Protein AF-A0A1X7IH59-F1 (afdb_monomer_lite)

InterPro domains:
  IPR036278 Sialidase superfamily [SSF50939] (36-80)

Structure (mmCIF, N/CA/C/O backbone):
data_AF-A0A1X7IH59-F1
#
_entry.id   AF-A0A1X7IH59-F1
#
loop_
_atom_site.group_PDB
_atom_site.id
_atom_site.type_symbol
_atom_site.label_atom_id
_atom_site.label_alt_id
_atom_site.label_comp_id
_atom_site.label_asym_id
_atom_site.label_entity_id
_atom_site.label_seq_id
_atom_site.pdbx_PDB_ins_code
_atom_site.Cartn_x
_atom_site.Cartn_y
_atom_site.Cartn_z
_atom_site.occupancy
_atom_site.B_iso_or_equiv
_atom_site.auth_seq_id
_atom_site.auth_comp_id
_atom_site.auth_asym_id
_atom_site.auth_atom_id
_atom_site.pdbx_PDB_model_num
ATOM 1 N N . MET A 1 1 ? -43.262 -5.816 59.213 1.00 59.91 1 MET A N 1
ATOM 2 C CA . MET A 1 1 ? -42.911 -6.399 57.893 1.00 59.91 1 MET A CA 1
ATOM 3 C C . MET A 1 1 ? -42.455 -5.358 56.863 1.00 59.91 1 MET A C 1
ATOM 5 O O . MET A 1 1 ? -41.402 -5.568 56.279 1.00 59.91 1 MET A O 1
ATOM 9 N N . LYS A 1 2 ? -43.142 -4.215 56.682 1.00 68.94 2 LYS A N 1
ATOM 10 C CA . LYS A 1 2 ? -42.755 -3.163 55.707 1.00 68.94 2 LYS A CA 1
ATOM 11 C C . LYS A 1 2 ? -41.301 -2.657 55.815 1.00 68.94 2 LYS A C 1
ATOM 13 O O . LYS A 1 2 ? -40.635 -2.512 54.798 1.00 68.94 2 LYS A O 1
ATOM 18 N N . ASN A 1 3 ? -40.783 -2.463 57.030 1.00 77.50 3 ASN A N 1
ATOM 19 C CA . ASN A 1 3 ? -39.437 -1.898 57.234 1.00 77.50 3 ASN A CA 1
ATOM 20 C C . ASN A 1 3 ? -38.297 -2.841 56.811 1.00 77.50 3 ASN A C 1
ATOM 22 O O . ASN A 1 3 ? -37.213 -2.374 56.477 1.00 77.50 3 ASN A O 1
ATOM 26 N N . TYR A 1 4 ? -38.530 -4.157 56.812 1.00 81.50 4 TYR A N 1
ATOM 27 C CA . TYR A 1 4 ? -37.526 -5.138 56.387 1.00 81.50 4 TYR A CA 1
ATOM 28 C C . TYR A 1 4 ? -37.391 -5.168 54.864 1.00 81.50 4 TYR A C 1
ATOM 30 O O . TYR A 1 4 ? -36.278 -5.181 54.352 1.00 81.50 4 TYR A O 1
ATOM 38 N N . ILE A 1 5 ? -38.516 -5.079 54.151 1.00 84.44 5 ILE A N 1
ATOM 39 C CA . ILE A 1 5 ? -38.551 -5.031 52.683 1.00 84.44 5 ILE A CA 1
ATOM 40 C C . ILE A 1 5 ? -37.809 -3.788 52.176 1.00 84.44 5 ILE A C 1
ATOM 42 O O . ILE A 1 5 ? -36.988 -3.881 51.267 1.00 84.44 5 ILE A O 1
ATOM 46 N N . LEU A 1 6 ? -38.028 -2.638 52.824 1.00 86.69 6 LEU A N 1
ATOM 47 C CA . LEU A 1 6 ? -37.345 -1.393 52.475 1.00 86.69 6 LEU A CA 1
ATOM 48 C C . LEU A 1 6 ? -35.823 -1.489 52.676 1.00 86.69 6 LEU A C 1
ATOM 50 O O . LEU A 1 6 ? -35.060 -1.070 51.812 1.00 86.69 6 LEU A O 1
ATOM 54 N N . LYS A 1 7 ? -35.369 -2.087 53.785 1.00 86.19 7 LYS A N 1
ATOM 55 C CA . LYS A 1 7 ? -33.934 -2.273 54.058 1.00 86.19 7 LYS A CA 1
ATOM 56 C C . LYS A 1 7 ? -33.258 -3.194 53.042 1.00 86.19 7 LYS A C 1
ATOM 58 O O . LYS A 1 7 ? -32.143 -2.904 52.620 1.00 86.19 7 LYS A O 1
ATOM 63 N N . VAL A 1 8 ? -33.937 -4.263 52.624 1.00 89.06 8 VAL A N 1
ATOM 64 C CA . VAL A 1 8 ? -33.426 -5.180 51.593 1.00 89.06 8 VAL A CA 1
ATOM 65 C C . VAL A 1 8 ? -33.314 -4.477 50.240 1.00 89.06 8 VAL A C 1
ATOM 67 O O . VAL A 1 8 ? -32.296 -4.624 49.573 1.00 89.06 8 VAL A O 1
ATOM 70 N N . ALA A 1 9 ? -34.298 -3.655 49.862 1.00 89.06 9 ALA A N 1
ATOM 71 C CA . ALA A 1 9 ? -34.252 -2.897 48.612 1.00 89.06 9 ALA A CA 1
ATOM 72 C C . ALA A 1 9 ? -33.088 -1.890 48.576 1.00 89.06 9 ALA A C 1
ATOM 74 O O . ALA A 1 9 ? -32.389 -1.791 47.569 1.00 89.06 9 ALA A O 1
ATOM 75 N N . ILE A 1 10 ? -32.838 -1.188 49.687 1.00 88.12 10 ILE A N 1
ATOM 76 C CA . ILE A 1 10 ? -31.712 -0.248 49.807 1.00 88.12 10 ILE A CA 1
ATOM 77 C C . ILE A 1 10 ? -30.377 -0.991 49.707 1.00 88.12 10 ILE A C 1
ATOM 79 O O . ILE A 1 10 ? -29.486 -0.548 48.986 1.00 88.12 10 ILE A O 1
ATOM 83 N N . LEU A 1 11 ? -30.244 -2.134 50.387 1.00 87.44 11 LEU A N 1
ATOM 84 C CA . LEU A 1 11 ? -29.035 -2.953 50.320 1.00 87.44 11 LEU A CA 1
ATOM 85 C C . LEU A 1 11 ? -28.782 -3.458 48.893 1.00 87.44 11 LEU A C 1
ATOM 87 O O . LEU A 1 11 ? -27.653 -3.406 48.413 1.00 87.44 11 LEU A O 1
ATOM 91 N N . PHE A 1 12 ? -29.836 -3.884 48.196 1.00 86.19 12 PHE A N 1
ATOM 92 C CA . PHE A 1 12 ? -29.744 -4.353 46.817 1.00 86.19 12 PHE A CA 1
ATOM 93 C C . PHE A 1 12 ? -29.307 -3.233 45.864 1.00 86.19 12 PHE A C 1
ATOM 95 O O . PHE A 1 12 ? -28.396 -3.430 45.065 1.00 86.19 12 PHE A O 1
ATOM 102 N N . LEU A 1 13 ? -29.882 -2.033 46.002 1.00 84.69 13 LEU A N 1
ATOM 103 C CA . LEU A 1 13 ? -29.470 -0.841 45.251 1.00 84.69 13 LEU A CA 1
ATOM 104 C C . LEU A 1 13 ? -28.003 -0.470 45.503 1.00 84.69 13 LEU A C 1
ATOM 106 O O . LEU A 1 13 ? -27.296 -0.102 44.568 1.00 84.69 13 LEU A O 1
ATOM 110 N N . TYR A 1 14 ? -27.537 -0.596 46.747 1.00 84.19 14 TYR A N 1
ATOM 111 C CA . TYR A 1 14 ? -26.161 -0.273 47.127 1.00 84.19 14 TYR A CA 1
ATOM 112 C C . TYR A 1 14 ? -25.139 -1.277 46.567 1.00 84.19 14 TYR A C 1
ATOM 114 O O . TYR A 1 14 ? -24.050 -0.906 46.132 1.00 84.19 14 TYR A O 1
ATOM 122 N N . ILE A 1 15 ? -25.490 -2.562 46.526 1.00 82.31 15 ILE A N 1
ATOM 123 C CA . ILE A 1 15 ? -24.638 -3.598 45.924 1.00 82.31 15 ILE A CA 1
ATOM 124 C C . ILE A 1 15 ? -24.619 -3.443 44.397 1.00 82.31 15 ILE A C 1
ATOM 126 O O . ILE A 1 15 ? -23.568 -3.553 43.768 1.00 82.31 15 ILE A O 1
ATOM 130 N N . PHE A 1 16 ? -25.764 -3.125 43.792 1.00 82.12 16 PHE A N 1
ATOM 131 C CA . PHE A 1 16 ? -25.862 -2.970 42.344 1.00 82.12 16 PHE A CA 1
ATOM 132 C C . PHE A 1 16 ? -25.090 -1.744 41.833 1.00 82.12 16 PHE A C 1
ATOM 134 O O . PHE A 1 16 ? -24.433 -1.813 40.794 1.00 82.12 16 PHE A O 1
ATOM 141 N N . SER A 1 17 ? -25.103 -0.634 42.580 1.00 75.31 17 SER A N 1
ATOM 142 C CA . SER A 1 17 ? -24.363 0.576 42.203 1.00 75.31 17 SER A CA 1
ATOM 143 C C . SER A 1 17 ? -22.844 0.387 42.263 1.00 75.31 17 SER A C 1
ATOM 145 O O . SER A 1 17 ? -22.136 0.863 41.377 1.00 75.31 17 SER A O 1
ATOM 147 N N . THR A 1 18 ? -22.333 -0.355 43.250 1.00 73.44 18 THR A N 1
ATOM 148 C CA . THR A 1 18 ? -20.892 -0.642 43.361 1.00 73.44 18 THR A CA 1
ATOM 149 C C . THR A 1 18 ? -20.406 -1.618 42.287 1.00 73.44 18 THR A C 1
ATOM 151 O O . THR A 1 18 ? -19.297 -1.455 41.777 1.00 73.44 18 THR A O 1
ATOM 154 N N . TYR A 1 19 ? -21.246 -2.571 41.866 1.00 72.38 19 TYR A N 1
ATOM 155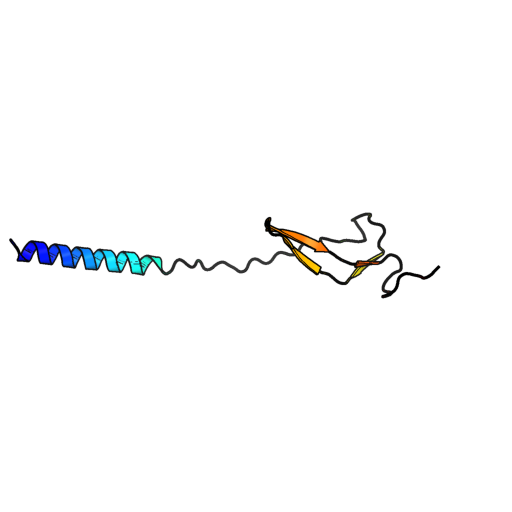 C CA . TYR A 1 19 ? -20.941 -3.477 40.753 1.00 72.38 19 TYR A CA 1
ATOM 156 C C . TYR A 1 19 ? -20.810 -2.738 39.410 1.00 72.38 19 TYR A C 1
ATOM 158 O O . TYR A 1 19 ? -19.865 -2.978 38.658 1.00 72.38 19 TYR A O 1
ATOM 166 N N . LEU A 1 20 ? -21.713 -1.792 39.131 1.00 66.44 20 LEU A N 1
ATOM 167 C CA . LEU A 1 20 ? -21.688 -0.994 37.899 1.00 66.44 20 LEU A CA 1
ATOM 168 C C . LEU A 1 20 ? -20.483 -0.042 37.832 1.00 66.44 20 LEU A C 1
ATOM 170 O O . LEU A 1 20 ? -19.901 0.133 36.763 1.00 66.44 20 LEU A O 1
ATOM 174 N N . TRP A 1 21 ? -20.070 0.539 38.963 1.00 63.97 21 TRP A N 1
ATOM 175 C CA . TRP A 1 21 ? -18.923 1.455 38.994 1.00 63.97 21 TRP A CA 1
ATOM 176 C C . TRP A 1 21 ? -17.570 0.740 38.863 1.00 63.97 21 TRP A C 1
ATOM 178 O O . TRP A 1 21 ? -16.628 1.300 38.303 1.00 63.97 21 TRP A O 1
ATOM 188 N N . GLY A 1 22 ? -17.471 -0.512 39.326 1.00 61.47 22 GLY A N 1
ATOM 189 C CA . GLY A 1 22 ? -16.252 -1.321 39.220 1.00 61.47 22 GLY A CA 1
ATOM 190 C C . GLY A 1 22 ? -15.895 -1.751 37.791 1.00 61.47 22 GLY A C 1
ATOM 191 O O . GLY A 1 22 ? -14.741 -2.083 37.527 1.00 61.47 22 GLY A O 1
ATOM 192 N N . GLN A 1 23 ? -16.851 -1.714 36.856 1.00 60.94 23 GLN A N 1
ATOM 193 C CA . GLN A 1 23 ? -16.638 -2.119 35.461 1.00 60.94 23 GLN A CA 1
ATOM 194 C C . GLN A 1 23 ? -16.130 -0.994 34.543 1.00 60.94 23 GLN A C 1
ATOM 196 O O . GLN A 1 23 ? -15.766 -1.268 33.404 1.00 60.94 23 GLN A O 1
ATOM 201 N N . GLN A 1 24 ? -16.050 0.259 35.007 1.00 58.19 24 GLN A N 1
ATOM 202 C CA . GLN A 1 24 ? -15.654 1.386 34.146 1.00 58.19 24 GLN A CA 1
ATOM 203 C C . GLN A 1 24 ? -14.136 1.519 33.915 1.00 58.19 24 GLN A C 1
ATOM 205 O O . GLN A 1 24 ? -13.717 2.311 33.077 1.00 58.19 24 GLN A O 1
ATOM 210 N N . ASN A 1 25 ? -13.301 0.728 34.599 1.00 54.97 25 ASN A N 1
ATOM 211 C CA . ASN A 1 25 ? -11.839 0.885 34.570 1.00 54.97 25 ASN A CA 1
ATOM 212 C C . ASN A 1 25 ? -11.090 -0.136 33.695 1.00 54.97 25 ASN A C 1
ATOM 214 O O . ASN A 1 25 ? -9.863 -0.190 33.732 1.00 54.97 25 ASN A O 1
ATOM 218 N N . SER A 1 26 ? -11.791 -0.930 32.885 1.00 58.50 26 SER A N 1
ATOM 219 C CA . SER A 1 26 ? -11.177 -1.890 31.957 1.00 58.50 26 SER A CA 1
ATOM 220 C C . SER A 1 26 ? -11.051 -1.362 30.526 1.00 58.50 26 SER A C 1
ATOM 222 O O . SER A 1 26 ? -10.972 -2.154 29.586 1.00 58.50 26 SER A O 1
ATOM 224 N N . SER A 1 27 ? -10.941 -0.041 30.337 1.00 56.94 27 SER A N 1
ATOM 225 C CA . SER A 1 27 ? -10.241 0.472 29.153 1.00 56.94 27 SER A CA 1
ATOM 226 C C . SER A 1 27 ? -8.776 0.077 29.315 1.00 56.94 27 SER A C 1
ATOM 228 O O . SER A 1 27 ? -7.967 0.830 29.859 1.00 56.94 27 SER A O 1
ATOM 230 N N . ALA A 1 28 ? -8.480 -1.175 28.964 1.00 62.81 28 ALA A N 1
ATOM 231 C CA . ALA A 1 28 ? -7.180 -1.786 29.106 1.00 62.81 28 ALA A CA 1
ATOM 232 C C . ALA A 1 28 ? -6.125 -0.831 28.555 1.00 62.81 28 ALA A C 1
ATOM 234 O O . ALA A 1 28 ? -6.301 -0.222 27.499 1.00 62.81 28 ALA A O 1
ATOM 235 N N . LYS A 1 29 ? -5.035 -0.694 29.305 1.00 65.00 29 LYS A N 1
ATOM 236 C CA . LYS A 1 29 ? -3.833 0.039 28.924 1.00 65.00 29 LYS A CA 1
ATOM 237 C C . LYS A 1 29 ? -3.219 -0.693 27.725 1.00 65.00 29 LYS A C 1
ATOM 239 O O . LYS A 1 29 ? -2.317 -1.507 27.886 1.00 65.00 29 LYS A O 1
ATOM 244 N 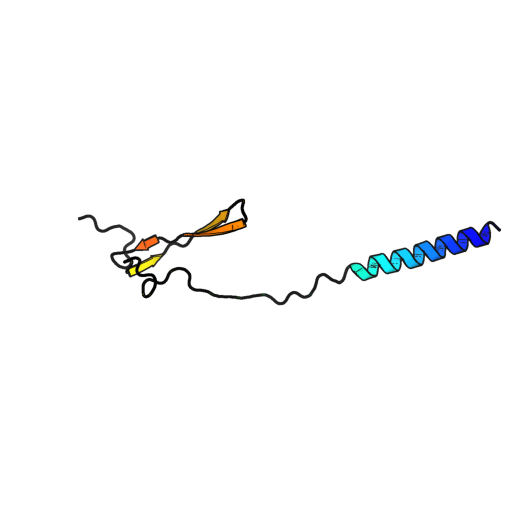N . GLN A 1 30 ? -3.799 -0.519 26.544 1.00 70.44 30 GLN A N 1
ATOM 245 C CA . GLN A 1 30 ? -3.335 -1.169 25.332 1.00 70.44 30 GLN A CA 1
ATOM 246 C C . GLN A 1 30 ? -2.010 -0.499 24.985 1.00 70.44 30 GLN A C 1
ATOM 248 O O . GLN A 1 30 ? -1.968 0.698 24.700 1.00 70.44 30 GLN A O 1
ATOM 253 N N . SER A 1 31 ? -0.909 -1.240 25.117 1.00 79.19 31 SER A N 1
ATOM 254 C CA . SER A 1 31 ? 0.396 -0.748 24.686 1.00 79.19 31 SER A CA 1
ATOM 255 C C . SER A 1 31 ? 0.299 -0.349 23.211 1.00 79.19 31 SER A C 1
ATOM 257 O O . SER A 1 31 ? -0.330 -1.081 22.441 1.00 79.19 31 SER A O 1
ATOM 259 N N . PRO A 1 32 ? 0.886 0.788 22.799 1.00 82.12 32 PRO A N 1
ATOM 260 C CA . PRO A 1 32 ? 0.889 1.169 21.396 1.00 82.12 32 PRO A CA 1
ATOM 261 C C . PRO A 1 32 ? 1.558 0.055 20.589 1.00 82.12 32 PRO A C 1
A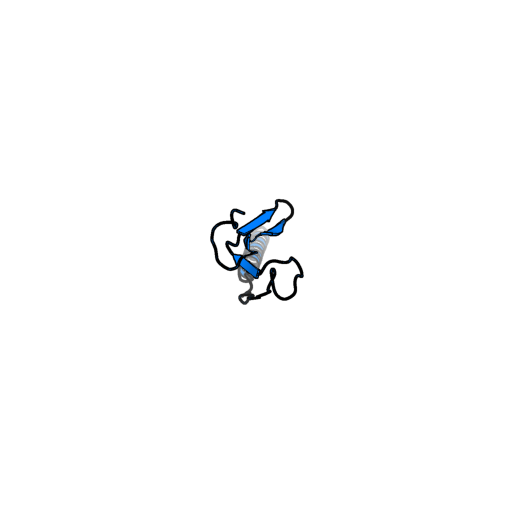TOM 263 O O . PRO A 1 32 ? 2.694 -0.330 20.868 1.00 82.12 32 PRO A O 1
ATOM 266 N N . VAL A 1 33 ? 0.828 -0.491 19.619 1.00 86.94 33 VAL A N 1
ATOM 267 C CA . VAL A 1 33 ? 1.361 -1.475 18.678 1.00 86.94 33 VAL A CA 1
ATOM 268 C C . VAL A 1 33 ? 1.990 -0.703 17.528 1.00 86.94 33 VAL A C 1
ATOM 270 O O . VAL A 1 33 ? 1.342 0.147 16.920 1.00 86.94 33 VAL A O 1
ATOM 273 N N . PHE A 1 34 ? 3.258 -0.986 17.250 1.00 91.00 34 PHE A N 1
ATOM 274 C CA . PHE A 1 34 ? 3.991 -0.408 16.134 1.00 91.00 34 PHE A CA 1
ATOM 275 C C . PHE A 1 34 ? 4.671 -1.530 15.355 1.00 91.00 34 PHE A C 1
ATOM 277 O O . PHE A 1 34 ? 5.491 -2.261 15.907 1.00 91.00 34 PHE A O 1
ATOM 284 N N . GLU A 1 35 ? 4.317 -1.659 14.082 1.00 92.69 35 GLU A N 1
ATOM 285 C CA . GLU A 1 35 ? 4.858 -2.653 13.158 1.00 92.69 35 GLU A CA 1
ATOM 286 C C . GLU A 1 35 ? 5.176 -1.960 11.828 1.00 92.69 35 GLU A C 1
ATOM 288 O O . GLU A 1 35 ? 4.428 -1.087 11.382 1.00 92.69 35 GLU A O 1
ATOM 293 N N . ILE A 1 36 ? 6.295 -2.329 11.203 1.00 94.56 36 ILE A N 1
ATOM 294 C CA . ILE A 1 36 ? 6.713 -1.818 9.894 1.00 94.56 36 ILE A CA 1
ATOM 295 C C . ILE A 1 36 ? 6.969 -3.014 8.987 1.00 94.56 36 ILE A C 1
ATOM 297 O O . ILE A 1 36 ? 7.814 -3.843 9.308 1.00 94.56 36 ILE A O 1
ATOM 301 N N . ASN A 1 37 ? 6.318 -3.034 7.824 1.00 94.19 37 ASN A N 1
ATOM 302 C CA . ASN A 1 37 ? 6.578 -4.000 6.761 1.00 94.19 37 ASN A CA 1
ATOM 303 C C . ASN A 1 37 ? 6.725 -3.284 5.412 1.00 94.19 37 ASN A C 1
ATOM 305 O O . ASN A 1 37 ? 5.989 -2.342 5.108 1.00 94.19 37 ASN A O 1
ATOM 309 N N . THR A 1 38 ? 7.661 -3.745 4.582 1.00 95.00 38 THR A N 1
ATOM 310 C CA . THR A 1 38 ? 7.832 -3.252 3.209 1.00 95.00 38 THR A CA 1
ATOM 311 C C . THR A 1 38 ? 6.866 -3.979 2.276 1.00 95.00 38 THR A C 1
ATOM 313 O O . THR A 1 38 ? 6.967 -5.189 2.108 1.00 95.00 38 THR A O 1
ATOM 316 N N . VAL A 1 39 ? 5.941 -3.238 1.658 1.00 94.94 39 VAL A N 1
ATOM 317 C CA . VAL A 1 39 ? 4.935 -3.793 0.729 1.00 94.94 39 VAL A CA 1
ATOM 318 C C . VAL A 1 39 ? 5.423 -3.788 -0.723 1.00 94.94 39 VAL A C 1
ATOM 320 O O . VAL A 1 39 ? 5.229 -4.765 -1.437 1.00 94.94 39 VAL A O 1
ATOM 323 N N . PHE A 1 40 ? 6.079 -2.707 -1.151 1.00 95.38 40 PHE A N 1
ATOM 324 C CA . PHE A 1 40 ? 6.644 -2.557 -2.494 1.00 95.38 40 PHE A CA 1
ATOM 325 C C . PHE A 1 40 ? 8.165 -2.499 -2.387 1.00 95.38 40 PHE A C 1
ATOM 327 O O . PHE A 1 40 ? 8.695 -1.647 -1.669 1.00 95.38 40 PHE A O 1
ATOM 334 N N . ASN A 1 41 ? 8.868 -3.404 -3.070 1.00 95.88 41 ASN A N 1
ATOM 335 C CA . ASN A 1 41 ? 10.324 -3.480 -3.016 1.00 95.88 41 ASN A CA 1
ATOM 336 C C . ASN A 1 41 ? 10.893 -3.746 -4.417 1.00 95.88 41 ASN A C 1
ATOM 338 O O . ASN A 1 41 ? 10.908 -4.903 -4.847 1.00 95.88 41 ASN A O 1
ATOM 342 N N . PRO A 1 42 ? 11.452 -2.718 -5.087 1.00 93.81 42 PRO A N 1
ATOM 343 C CA . PRO A 1 42 ? 11.896 -2.827 -6.476 1.00 93.81 42 PRO A CA 1
ATOM 344 C C . PRO A 1 42 ? 13.046 -3.830 -6.656 1.00 93.81 42 PRO A C 1
ATOM 346 O O . PRO A 1 42 ? 13.328 -4.255 -7.770 1.00 93.81 42 PRO A O 1
ATOM 349 N N . GLN A 1 43 ? 13.717 -4.223 -5.566 1.00 94.00 43 GLN A N 1
ATOM 350 C CA . GLN A 1 43 ? 14.799 -5.204 -5.595 1.00 94.00 43 GLN A CA 1
ATOM 351 C C . GLN A 1 43 ? 14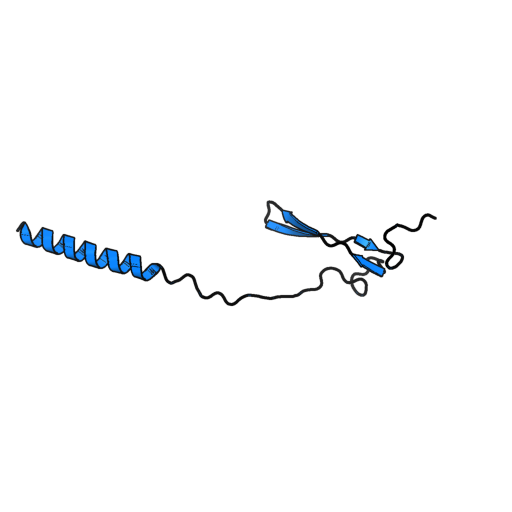.303 -6.653 -5.557 1.00 94.00 43 GLN A C 1
ATOM 353 O O . GLN A 1 43 ? 15.047 -7.549 -5.946 1.00 94.00 43 GLN A O 1
ATOM 358 N N . THR A 1 44 ? 13.091 -6.906 -5.053 1.00 95.94 44 THR A N 1
ATOM 359 C CA . THR A 1 44 ? 12.626 -8.274 -4.759 1.00 95.94 44 THR A CA 1
ATOM 360 C C . THR A 1 44 ? 11.269 -8.619 -5.358 1.00 95.94 44 THR A C 1
ATOM 362 O O . THR A 1 44 ? 10.936 -9.797 -5.432 1.00 95.94 44 THR A O 1
ATOM 365 N N . ASP A 1 45 ? 10.464 -7.635 -5.756 1.00 93.50 45 ASP A N 1
ATOM 366 C CA . ASP A 1 45 ? 9.100 -7.877 -6.241 1.00 93.50 45 ASP A CA 1
ATOM 367 C C . ASP A 1 45 ? 9.017 -8.309 -7.714 1.00 93.50 45 ASP A C 1
ATOM 369 O O . ASP A 1 45 ? 7.961 -8.756 -8.156 1.00 93.50 45 ASP A O 1
ATOM 373 N N . ASN A 1 46 ? 10.124 -8.228 -8.462 1.00 94.19 46 ASN A N 1
ATOM 374 C CA . ASN A 1 46 ? 10.224 -8.604 -9.877 1.00 94.19 46 ASN A CA 1
ATOM 375 C C . ASN A 1 46 ? 9.211 -7.897 -10.801 1.00 94.19 46 ASN A C 1
ATOM 377 O O . ASN A 1 46 ? 8.903 -8.401 -11.881 1.00 94.19 46 ASN A O 1
ATOM 381 N N . MET A 1 47 ? 8.719 -6.713 -10.422 1.00 93.38 47 MET A N 1
ATOM 382 C CA . MET A 1 47 ? 7.729 -5.961 -11.208 1.00 93.38 47 MET A CA 1
ATOM 383 C C . MET A 1 47 ? 8.354 -5.093 -12.314 1.00 93.38 47 MET A C 1
ATOM 385 O O . MET A 1 47 ? 7.638 -4.539 -13.147 1.00 93.38 47 MET A O 1
ATOM 389 N N . GLY A 1 48 ? 9.686 -4.968 -12.345 1.00 91.50 48 GLY A N 1
ATOM 390 C CA . GLY A 1 48 ? 10.414 -4.235 -13.389 1.00 91.50 48 GLY A CA 1
ATOM 391 C C . GLY A 1 48 ? 10.451 -2.714 -13.208 1.00 91.50 48 GLY A C 1
ATOM 392 O O . GLY A 1 48 ? 10.777 -1.997 -14.157 1.00 91.50 48 GLY A O 1
ATOM 393 N N . TYR A 1 49 ? 10.130 -2.218 -12.012 1.00 92.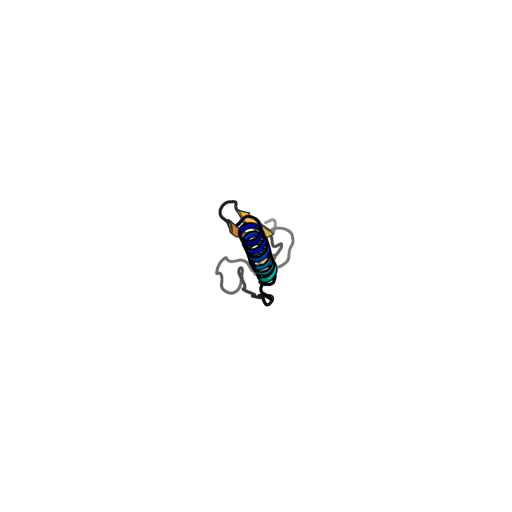25 49 TYR A N 1
ATOM 394 C CA . TYR A 1 49 ? 10.257 -0.806 -11.654 1.00 92.25 49 TYR A CA 1
ATOM 395 C C . TYR A 1 49 ? 11.580 -0.541 -10.936 1.00 92.25 49 TYR A C 1
ATOM 397 O O . TYR A 1 49 ? 12.032 -1.341 -10.123 1.00 92.25 49 TYR A O 1
ATOM 405 N N . HIS A 1 50 ? 12.192 0.608 -11.214 1.00 91.94 50 HIS A N 1
ATOM 406 C CA . HIS A 1 50 ? 13.409 1.054 -10.542 1.00 91.94 50 HIS A CA 1
ATOM 407 C C . HIS A 1 50 ? 13.110 1.583 -9.129 1.00 91.94 50 HIS A C 1
ATOM 409 O O . HIS A 1 50 ? 13.909 1.405 -8.211 1.00 91.94 50 HIS A O 1
ATOM 415 N N . ASN A 1 51 ? 11.967 2.250 -8.937 1.00 92.62 51 ASN A N 1
ATOM 416 C CA . ASN A 1 51 ? 11.493 2.678 -7.620 1.00 92.62 51 ASN A CA 1
ATOM 417 C C . ASN A 1 51 ? 9.966 2.823 -7.565 1.00 92.62 51 ASN A C 1
ATOM 419 O O . ASN A 1 51 ? 9.280 2.728 -8.584 1.00 92.62 51 ASN A O 1
ATOM 423 N N . TYR A 1 52 ? 9.467 3.099 -6.358 1.00 93.94 52 TYR A N 1
ATOM 424 C CA . TYR A 1 52 ? 8.071 3.422 -6.095 1.00 93.94 52 TYR A CA 1
ATOM 425 C C . TYR A 1 52 ? 7.947 4.772 -5.389 1.00 93.94 52 TYR A C 1
ATOM 427 O O . TYR A 1 52 ? 8.685 5.048 -4.439 1.00 93.94 52 TYR A O 1
ATOM 435 N N . ARG A 1 53 ? 6.998 5.609 -5.816 1.00 92.69 53 ARG A N 1
ATOM 436 C CA . ARG A 1 53 ? 6.700 6.916 -5.204 1.00 92.69 53 ARG A CA 1
ATOM 437 C C . ARG A 1 53 ? 5.190 7.145 -5.098 1.00 92.69 53 ARG A C 1
ATOM 439 O O . ARG A 1 53 ? 4.397 6.335 -5.557 1.00 92.69 53 ARG A O 1
ATOM 446 N N . ILE A 1 54 ? 4.806 8.244 -4.446 1.00 94.44 54 ILE A N 1
ATOM 447 C CA . ILE A 1 54 ? 3.416 8.722 -4.338 1.00 94.44 54 ILE A CA 1
ATOM 448 C C . ILE A 1 54 ? 2.471 7.649 -3.749 1.00 94.44 54 ILE A C 1
ATOM 450 O O . ILE A 1 54 ? 1.629 7.094 -4.456 1.00 94.44 54 ILE A O 1
ATOM 454 N N . PRO A 1 55 ? 2.625 7.302 -2.456 1.00 96.75 55 PRO A N 1
ATOM 45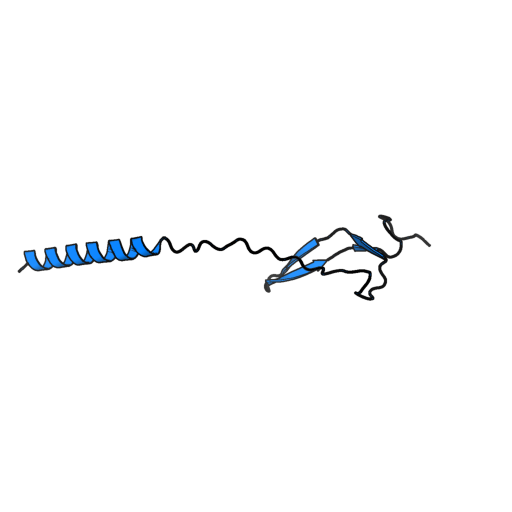5 C CA . PRO A 1 55 ? 1.801 6.278 -1.833 1.00 96.75 55 PRO A CA 1
ATOM 456 C C . PRO A 1 55 ? 0.367 6.755 -1.604 1.00 96.75 55 PRO A C 1
ATOM 458 O O . PRO A 1 55 ? 0.120 7.897 -1.218 1.00 96.75 55 PRO A O 1
ATOM 461 N N . SER A 1 56 ? -0.575 5.833 -1.763 1.00 97.38 56 SER A N 1
ATOM 462 C CA . SER A 1 56 ? -1.961 5.994 -1.341 1.00 97.38 56 SER A CA 1
ATOM 463 C C . SER A 1 56 ? -2.479 4.711 -0.694 1.00 97.38 56 SER A C 1
ATOM 465 O O . SER A 1 56 ? -2.060 3.599 -1.029 1.00 97.38 56 SER A O 1
ATOM 467 N N . LEU A 1 57 ? -3.374 4.882 0.277 1.00 97.56 57 LEU A N 1
ATOM 468 C CA . LEU A 1 57 ? -4.015 3.800 1.015 1.00 97.56 57 LEU A CA 1
ATOM 469 C C . LEU A 1 57 ? -5.527 3.967 0.929 1.00 97.56 57 LEU A C 1
ATOM 471 O O . LEU A 1 57 ? -6.045 5.073 1.083 1.00 97.56 57 LEU A O 1
ATOM 475 N N . PHE A 1 58 ? -6.231 2.861 0.718 1.00 97.44 58 PHE A N 1
ATOM 476 C CA . PHE A 1 58 ? -7.686 2.839 0.672 1.00 97.44 58 PHE A CA 1
ATOM 477 C C . PHE A 1 58 ? -8.238 1.668 1.480 1.00 97.44 58 PHE A C 1
ATOM 479 O O . PHE A 1 58 ? -7.854 0.521 1.263 1.00 97.44 58 PHE A O 1
ATOM 486 N N . VAL A 1 59 ? -9.173 1.952 2.388 1.00 97.94 59 VAL A N 1
ATOM 487 C CA . VAL A 1 59 ? -9.903 0.925 3.137 1.00 97.94 59 VAL A CA 1
ATOM 488 C C . VAL A 1 59 ? -11.235 0.676 2.443 1.00 97.94 59 VAL A C 1
ATOM 490 O O . VAL A 1 59 ? -12.063 1.574 2.293 1.00 97.94 59 VAL A O 1
ATOM 493 N N . THR A 1 60 ? -11.440 -0.555 1.990 1.00 97.50 60 THR A N 1
ATOM 494 C CA . THR A 1 60 ? -12.670 -0.956 1.304 1.00 97.50 60 THR A CA 1
ATOM 495 C C . THR A 1 60 ? -13.809 -1.193 2.299 1.00 97.50 60 THR A C 1
ATOM 497 O O . THR A 1 60 ? -13.593 -1.426 3.485 1.00 97.50 60 THR A O 1
ATOM 500 N N . LYS A 1 61 ? -15.052 -1.249 1.801 1.00 97.50 61 LYS A N 1
ATOM 501 C CA . LYS A 1 61 ? -16.226 -1.634 2.612 1.00 97.50 61 LYS A CA 1
ATOM 502 C C . LYS A 1 61 ? -16.152 -3.054 3.186 1.00 97.50 61 LYS A C 1
ATOM 504 O O . LYS A 1 61 ? -16.901 -3.368 4.099 1.00 97.50 61 LYS A O 1
ATOM 509 N N . LYS A 1 62 ? -15.299 -3.913 2.619 1.00 98.00 62 LYS A N 1
ATOM 510 C CA . LYS A 1 62 ? -15.041 -5.276 3.106 1.00 98.00 62 LYS A CA 1
ATOM 511 C C . LYS A 1 62 ? -13.833 -5.328 4.047 1.00 98.00 62 LYS A C 1
ATOM 513 O O . LYS A 1 62 ? -13.247 -6.389 4.211 1.00 98.00 62 LYS A O 1
ATOM 518 N N . GLU A 1 63 ? -13.411 -4.179 4.575 1.00 96.75 63 GLU A N 1
ATOM 519 C CA . GLU A 1 63 ? -12.295 -4.036 5.521 1.00 96.75 63 GLU A CA 1
ATOM 520 C C . GLU A 1 63 ? -10.917 -4.427 4.959 1.00 96.75 63 GLU A C 1
ATOM 522 O O . GLU A 1 63 ? -9.919 -4.421 5.671 1.00 96.75 63 GLU A O 1
ATOM 527 N N . SER A 1 64 ? -10.811 -4.701 3.655 1.00 97.50 64 SER A N 1
ATOM 528 C CA . SER A 1 64 ? -9.515 -4.878 2.995 1.00 97.50 64 SER A CA 1
ATOM 529 C C . SER A 1 64 ? -8.807 -3.533 2.834 1.00 97.50 64 SER A C 1
ATOM 531 O O . SER A 1 64 ? -9.446 -2.552 2.439 1.00 97.50 64 SER A O 1
ATOM 533 N N . VAL A 1 65 ? -7.494 -3.508 3.070 1.00 96.94 65 VAL A N 1
ATOM 534 C CA . VAL A 1 65 ? -6.626 -2.353 2.802 1.00 96.94 65 VAL A CA 1
ATOM 535 C C . VAL A 1 65 ? -5.947 -2.548 1.451 1.00 96.94 65 VAL A C 1
ATOM 537 O O . VAL A 1 65 ? -5.255 -3.539 1.235 1.00 96.94 65 VAL A O 1
ATOM 540 N N . LEU A 1 66 ? -6.145 -1.600 0.541 1.00 97.00 66 LEU A N 1
ATOM 541 C CA . LEU A 1 66 ? -5.429 -1.525 -0.726 1.00 97.00 66 LEU A CA 1
ATOM 542 C C . LEU A 1 66 ? -4.293 -0.515 -0.582 1.00 97.00 66 LEU A C 1
ATOM 544 O O . LEU A 1 66 ? -4.537 0.647 -0.251 1.00 97.00 66 LEU A O 1
ATOM 548 N N . ALA A 1 67 ? -3.068 -0.962 -0.842 1.00 96.88 67 ALA A N 1
ATOM 549 C CA . ALA A 1 67 ? -1.905 -0.099 -0.971 1.00 96.88 67 ALA A CA 1
ATOM 550 C C . ALA A 1 67 ? -1.595 0.109 -2.452 1.00 96.88 67 ALA A C 1
ATOM 552 O O . ALA A 1 67 ? -1.579 -0.850 -3.222 1.00 96.88 67 ALA A O 1
ATOM 553 N N . ILE A 1 68 ? -1.390 1.362 -2.850 1.00 96.19 68 ILE A N 1
ATOM 554 C CA . ILE A 1 68 ? -1.150 1.750 -4.241 1.00 96.19 68 ILE A CA 1
ATOM 555 C C . ILE A 1 68 ? 0.034 2.717 -4.261 1.00 96.19 68 ILE A C 1
ATOM 557 O O . ILE A 1 68 ? 0.086 3.659 -3.468 1.00 96.19 68 ILE A O 1
ATOM 561 N N . MET A 1 69 ? 0.977 2.492 -5.173 1.00 95.38 69 MET A N 1
ATOM 562 C CA . MET A 1 69 ? 2.134 3.357 -5.403 1.00 95.38 69 MET A CA 1
ATOM 563 C C . MET A 1 69 ? 2.397 3.499 -6.903 1.00 95.38 69 MET A C 1
ATOM 565 O O . MET A 1 69 ? 2.123 2.587 -7.682 1.00 95.38 69 MET A O 1
ATOM 569 N N . GLU A 1 70 ? 2.960 4.635 -7.301 1.00 93.44 70 GLU A N 1
ATOM 570 C CA . GLU A 1 70 ? 3.473 4.860 -8.649 1.00 93.44 70 GLU A CA 1
ATOM 571 C C . GLU A 1 70 ? 4.780 4.074 -8.830 1.00 93.44 70 GLU A C 1
ATOM 573 O O . GLU A 1 70 ? 5.782 4.392 -8.189 1.00 93.44 70 GLU A O 1
ATOM 578 N N . GLY A 1 71 ? 4.778 3.050 -9.686 1.00 92.56 71 GLY A N 1
ATOM 579 C CA . GLY A 1 71 ? 5.995 2.347 -10.098 1.00 92.56 71 GLY A CA 1
ATOM 580 C C . GLY A 1 71 ? 6.704 3.106 -11.216 1.00 92.56 71 GLY A C 1
ATOM 581 O O . GLY A 1 71 ? 6.132 3.307 -12.287 1.00 92.56 71 GLY A O 1
ATOM 582 N N . ARG A 1 72 ? 7.955 3.518 -10.994 1.00 89.38 72 ARG A N 1
ATOM 583 C CA . ARG A 1 72 ? 8.736 4.276 -11.981 1.00 89.38 72 ARG A CA 1
ATOM 584 C C . ARG A 1 72 ? 9.810 3.416 -12.607 1.00 89.38 72 ARG A C 1
ATOM 586 O O . ARG A 1 72 ? 10.670 2.862 -11.922 1.00 89.38 72 ARG A O 1
ATOM 593 N N . LYS A 1 73 ? 9.766 3.322 -13.933 1.00 87.31 73 LYS A N 1
ATOM 594 C CA . LYS A 1 73 ? 10.723 2.542 -14.721 1.00 87.31 73 LYS A CA 1
ATOM 595 C C . LYS A 1 73 ? 12.044 3.292 -14.933 1.00 87.31 73 LYS A C 1
ATOM 597 O O . LYS A 1 73 ? 13.105 2.705 -14.764 1.00 87.31 73 LYS A O 1
ATOM 602 N N . ASP A 1 74 ? 11.970 4.601 -15.175 1.00 82.06 74 ASP A N 1
ATOM 603 C CA . ASP A 1 74 ? 13.112 5.434 -15.578 1.00 82.06 74 ASP A CA 1
ATOM 604 C C . ASP A 1 74 ? 13.592 6.362 -14.446 1.00 82.06 74 ASP A C 1
ATOM 606 O O . ASP A 1 74 ? 13.692 7.584 -14.587 1.00 82.06 74 ASP A O 1
ATOM 610 N N . MET A 1 75 ? 13.908 5.771 -13.291 1.00 76.31 75 MET A N 1
ATOM 611 C CA . MET A 1 75 ? 14.382 6.465 -12.083 1.00 76.31 75 MET A CA 1
ATOM 612 C C . MET A 1 75 ? 13.346 7.423 -11.450 1.00 76.31 75 MET A C 1
ATOM 614 O O . MET A 1 75 ? 12.209 7.044 -11.193 1.00 76.31 75 MET A O 1
ATOM 618 N N . ASN A 1 76 ? 13.755 8.645 -11.081 1.00 74.94 76 ASN A N 1
ATOM 619 C CA . ASN A 1 76 ? 12.992 9.584 -10.250 1.00 74.94 76 ASN A CA 1
ATOM 620 C C . ASN A 1 76 ? 12.233 10.656 -11.046 1.00 74.94 76 ASN A C 1
ATOM 622 O O . ASN A 1 76 ? 11.757 11.617 -10.444 1.00 74.94 76 ASN A O 1
ATOM 626 N N . HIS A 1 77 ? 12.100 10.518 -12.365 1.00 76.50 77 HIS A N 1
ATOM 627 C CA . HIS A 1 77 ? 11.372 11.490 -13.179 1.00 76.50 77 HIS A CA 1
ATOM 628 C C . HIS A 1 77 ? 9.876 11.469 -12.852 1.00 76.50 77 HIS A C 1
ATOM 630 O O . HIS A 1 77 ? 9.311 10.408 -12.606 1.00 76.50 77 HIS A O 1
ATOM 636 N N . ASP A 1 78 ? 9.251 12.647 -12.807 1.00 78.44 78 ASP A N 1
ATOM 637 C CA . ASP A 1 78 ? 7.805 12.802 -12.569 1.00 78.44 78 ASP A CA 1
ATOM 638 C C . ASP A 1 78 ? 6.973 12.658 -13.861 1.00 78.44 78 ASP A C 1
ATOM 640 O O . ASP A 1 78 ? 5.762 12.854 -13.853 1.00 78.44 78 ASP A O 1
ATOM 644 N N . HIS A 1 79 ? 7.623 12.324 -14.979 1.00 70.69 79 HIS A N 1
ATOM 645 C CA . HIS A 1 79 ? 6.998 12.047 -16.267 1.00 70.69 79 HIS A CA 1
ATOM 646 C C . HIS A 1 79 ? 7.492 10.705 -16.809 1.00 70.69 79 HIS A C 1
ATOM 648 O O . HIS A 1 79 ? 8.629 10.299 -16.557 1.00 70.69 79 HIS A O 1
ATOM 654 N N . ALA A 1 80 ? 6.636 10.024 -17.570 1.00 63.50 80 ALA A N 1
ATOM 655 C CA . ALA A 1 80 ? 7.066 8.900 -18.389 1.00 63.50 80 ALA A CA 1
ATOM 656 C C . ALA A 1 80 ? 7.995 9.417 -19.496 1.00 63.50 80 ALA A C 1
ATOM 658 O O . ALA A 1 80 ? 7.734 10.487 -20.048 1.00 63.50 80 ALA A O 1
ATOM 659 N N . ASN A 1 81 ? 9.054 8.673 -19.830 1.00 59.03 81 ASN A N 1
ATOM 660 C CA . ASN A 1 81 ? 9.855 8.987 -21.009 1.00 59.03 81 ASN A CA 1
ATOM 661 C C . ASN A 1 81 ? 8.942 9.020 -22.237 1.00 59.03 81 ASN A C 1
ATOM 663 O O . ASN A 1 81 ? 8.316 8.017 -22.590 1.00 59.03 81 ASN A O 1
ATOM 667 N N . THR A 1 82 ? 8.871 10.177 -22.882 1.00 57.34 82 THR A N 1
ATOM 668 C CA . THR A 1 82 ? 8.264 10.312 -24.201 1.00 57.34 82 THR A CA 1
ATOM 669 C C . THR A 1 82 ? 9.278 9.764 -25.201 1.00 57.34 82 THR A C 1
ATOM 671 O O . THR A 1 82 ? 10.321 10.382 -25.408 1.00 57.34 82 THR A O 1
ATOM 674 N N . ILE A 1 83 ? 9.016 8.571 -25.739 1.00 53.91 83 ILE A N 1
ATOM 675 C CA . ILE A 1 83 ? 9.764 8.009 -26.876 1.00 53.91 83 ILE A CA 1
ATOM 676 C C . ILE A 1 83 ? 9.332 8.738 -28.147 1.00 53.91 83 ILE A C 1
ATOM 678 O O . ILE A 1 83 ? 8.105 8.947 -28.296 1.00 53.91 83 ILE A O 1
#

Foldseek 3Di:
DVVVVVVVVVVVVVVVVVVVVVPPPPPPPPDDDDDDDDPDDCVPPPPQAPDWADWDWDQDPVRDIDIDTDGHNPPPDPDDDDD

Secondary structure (DSSP, 8-state):
-HHHHHHHHHHHHHHHHHHHHHTTT-S---PPP-----S--TTTS-S--SEEEEEEEEE-TTSPEEEEEEEESSTT-SS----

Radius of gyration: 30.34 Å; chains: 1; bounding box: 58×21×85 Å

pLDDT: mean 83.7, std 13.36, range [53.91, 98.0]

Sequence (83 aa):
MKNYILKVAILFLYIFSTYLWGQQNSSAKQSPVFEINTVFNPQTDNMGYHNYRIPSLFVTKKESVLAIMEGRKDMNHDHANTI

Organism: NCBI:txid188872